Protein AF-A0A523ZR65-F1 (afdb_monomer_lite)

Foldseek 3Di:
DDDDDDDPDPPPPPPPCVVVVQQPDLCADPVLFHDCDGRSDHDPGVVSSVVSVVVVVVVVVVVVVVVVVVVVVVVDDPPDD

Structure (mmCIF, N/CA/C/O backbone):
data_AF-A0A523ZR65-F1
#
_entry.id   AF-A0A523ZR65-F1
#
loop_
_atom_site.group_PDB
_atom_site.id
_atom_site.type_symbol
_atom_site.label_atom_id
_atom_site.label_alt_id
_atom_site.label_comp_id
_atom_site.label_asym_id
_atom_site.label_entity_id
_atom_site.label_seq_id
_atom_site.pdbx_PDB_ins_code
_atom_site.Cartn_x
_atom_site.Cartn_y
_atom_site.Cartn_z
_atom_site.occupancy
_atom_site.B_iso_or_equiv
_atom_site.auth_seq_id
_atom_site.auth_comp_id
_atom_site.auth_asym_id
_atom_site.auth_atom_id
_atom_site.pdbx_PDB_model_num
ATOM 1 N N . MET A 1 1 ? 1.249 40.970 2.529 1.00 44.91 1 MET A N 1
ATOM 2 C CA . MET A 1 1 ? 2.348 40.494 1.660 1.00 44.91 1 MET A CA 1
ATOM 3 C C . MET A 1 1 ? 2.595 39.026 1.964 1.00 44.91 1 MET A C 1
ATOM 5 O O . MET A 1 1 ? 2.820 38.707 3.124 1.00 44.91 1 MET A O 1
ATOM 9 N N . ALA A 1 2 ? 2.472 38.132 0.981 1.00 62.38 2 ALA A N 1
ATOM 10 C CA . ALA A 1 2 ? 2.717 36.704 1.193 1.00 62.38 2 ALA A CA 1
ATOM 11 C C . ALA A 1 2 ? 4.226 36.445 1.352 1.00 62.38 2 ALA A C 1
ATOM 13 O O . ALA A 1 2 ? 5.019 36.888 0.526 1.00 62.38 2 ALA A O 1
ATOM 14 N N . SER A 1 3 ? 4.616 35.756 2.426 1.00 66.31 3 SER A N 1
ATOM 15 C CA . SER A 1 3 ? 6.002 35.352 2.682 1.00 66.31 3 SER A CA 1
ATOM 16 C C . SER A 1 3 ? 6.267 34.016 1.991 1.00 66.31 3 SER A C 1
ATOM 18 O O . SER A 1 3 ? 5.656 33.006 2.339 1.00 66.31 3 SER A O 1
ATOM 20 N N . ILE A 1 4 ? 7.156 34.014 0.999 1.00 78.56 4 ILE A N 1
ATOM 21 C CA . ILE A 1 4 ? 7.635 32.793 0.347 1.00 78.56 4 ILE A CA 1
ATOM 22 C C . ILE A 1 4 ? 8.758 32.232 1.219 1.00 78.56 4 ILE A C 1
ATOM 24 O O . ILE A 1 4 ? 9.771 32.894 1.435 1.00 78.56 4 ILE A O 1
ATOM 28 N N . ARG A 1 5 ? 8.551 31.028 1.759 1.00 80.50 5 ARG A N 1
ATOM 29 C CA . ARG A 1 5 ? 9.573 30.262 2.481 1.00 80.50 5 ARG A CA 1
ATOM 30 C C . ARG A 1 5 ? 9.974 29.062 1.640 1.00 80.50 5 ARG A C 1
ATOM 32 O O . ARG A 1 5 ? 9.121 28.279 1.227 1.00 80.50 5 ARG A O 1
ATOM 39 N N . GLU A 1 6 ? 11.270 28.921 1.418 1.00 80.00 6 GLU A N 1
ATOM 40 C CA . GLU A 1 6 ? 11.860 27.766 0.753 1.00 80.00 6 GLU A CA 1
ATOM 41 C C . GLU A 1 6 ? 11.721 26.563 1.685 1.00 80.00 6 GLU A C 1
ATOM 43 O O . GLU A 1 6 ? 12.192 26.587 2.823 1.00 80.00 6 GLU A O 1
ATOM 48 N N . VAL A 1 7 ? 11.032 25.517 1.237 1.00 78.88 7 VAL A N 1
ATOM 49 C CA . VAL A 1 7 ? 10.961 24.268 1.994 1.00 78.88 7 VAL A CA 1
ATOM 50 C C . VAL A 1 7 ? 12.143 23.418 1.535 1.00 78.88 7 VAL A C 1
ATOM 52 O O . VAL A 1 7 ? 12.109 22.937 0.399 1.00 78.88 7 VAL A O 1
ATOM 55 N N . PRO A 1 8 ? 13.194 23.220 2.356 1.00 73.12 8 PRO A N 1
ATOM 56 C CA . PRO A 1 8 ? 14.301 22.364 1.960 1.00 73.12 8 PRO A CA 1
ATOM 57 C C . PRO A 1 8 ? 13.754 20.957 1.716 1.00 73.12 8 PRO A C 1
ATOM 59 O O . PRO A 1 8 ? 13.098 20.365 2.582 1.00 73.12 8 PRO A O 1
ATOM 62 N N . SER A 1 9 ? 13.983 20.423 0.516 1.00 64.56 9 SER A N 1
ATOM 63 C CA . SER A 1 9 ? 13.581 19.064 0.172 1.00 64.56 9 SER A CA 1
ATOM 64 C C . SER A 1 9 ? 14.297 18.108 1.120 1.00 64.56 9 SER A C 1
ATOM 66 O O . SER A 1 9 ? 15.510 17.924 1.017 1.00 64.56 9 SER A O 1
ATOM 68 N N . LYS A 1 10 ? 13.558 17.522 2.072 1.00 65.12 10 LYS A N 1
ATOM 69 C CA . LYS A 1 10 ? 14.078 16.476 2.959 1.00 65.12 10 LYS A CA 1
ATOM 70 C C . LYS A 1 10 ? 14.815 15.455 2.099 1.00 65.12 10 LYS A C 1
ATOM 72 O O . LYS A 1 10 ? 14.218 14.916 1.167 1.00 65.12 10 LYS A O 1
ATOM 77 N N . VAL A 1 11 ? 16.088 15.213 2.412 1.00 59.91 11 VAL A N 1
ATOM 78 C CA . VAL A 1 11 ? 16.926 14.209 1.751 1.00 59.91 11 VAL A CA 1
ATOM 79 C C . VAL A 1 11 ? 16.199 12.870 1.860 1.00 59.91 11 VAL A C 1
ATOM 81 O O . VAL A 1 11 ? 16.191 12.228 2.911 1.00 59.91 11 VAL A O 1
ATOM 84 N N . ARG A 1 12 ? 15.489 12.479 0.797 1.00 62.16 12 ARG A N 1
ATOM 85 C CA . ARG A 1 12 ? 14.840 11.173 0.715 1.00 62.16 12 ARG A CA 1
ATOM 86 C C . ARG A 1 12 ? 15.977 10.179 0.591 1.00 62.16 12 ARG A C 1
ATOM 88 O O . ARG A 1 12 ? 16.656 10.152 -0.425 1.00 62.16 12 ARG A O 1
ATOM 95 N N . ARG A 1 13 ? 16.229 9.437 1.664 1.00 59.06 13 ARG A N 1
ATOM 96 C CA . ARG A 1 13 ? 17.249 8.392 1.761 1.00 59.06 13 ARG A CA 1
ATOM 97 C C . ARG A 1 13 ? 17.142 7.478 0.530 1.00 59.06 13 ARG A C 1
ATOM 99 O O . ARG A 1 13 ? 16.240 6.653 0.442 1.00 59.06 13 ARG A O 1
ATOM 106 N N . PHE A 1 14 ? 18.028 7.678 -0.445 1.00 55.84 14 PHE A N 1
ATOM 107 C CA . PHE A 1 14 ? 18.003 7.052 -1.777 1.00 55.84 14 PHE A CA 1
ATOM 108 C C . PHE A 1 14 ? 18.434 5.578 -1.764 1.00 55.84 14 PHE A C 1
ATOM 110 O O . PHE A 1 14 ? 18.718 5.002 -2.807 1.00 55.84 14 PHE A O 1
ATOM 117 N N . GLU A 1 15 ? 18.526 4.944 -0.596 1.00 57.28 15 GLU A N 1
ATOM 118 C CA . GLU A 1 15 ? 19.407 3.788 -0.452 1.00 57.28 15 GLU A CA 1
ATOM 119 C C . GLU A 1 15 ? 18.916 2.529 -1.186 1.00 57.28 15 GLU A C 1
ATOM 121 O O . GLU A 1 15 ? 19.763 1.715 -1.533 1.00 57.28 15 GLU A O 1
ATOM 126 N N . ARG A 1 16 ? 17.610 2.324 -1.460 1.00 56.97 16 ARG A N 1
ATOM 127 C CA . ARG A 1 16 ? 17.111 1.054 -2.062 1.00 56.97 16 ARG A CA 1
ATOM 128 C C . ARG A 1 16 ? 15.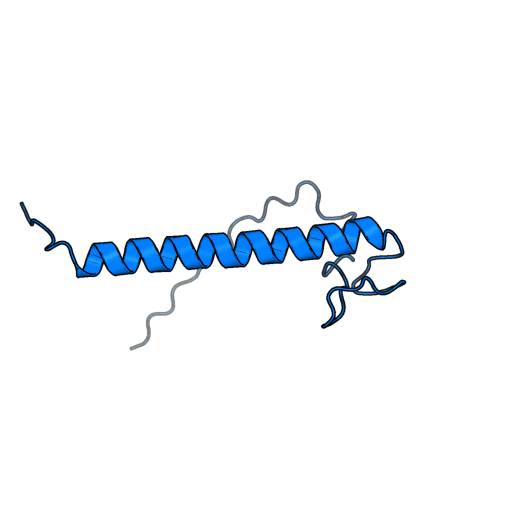800 1.152 -2.864 1.00 56.97 16 ARG A C 1
ATOM 130 O O . ARG A 1 16 ? 15.007 0.220 -2.858 1.00 56.97 16 ARG A O 1
ATOM 137 N N . ILE A 1 17 ? 15.518 2.275 -3.526 1.00 57.50 17 ILE A N 1
ATOM 138 C CA . ILE A 1 17 ? 14.246 2.444 -4.273 1.00 57.50 17 ILE A CA 1
ATOM 139 C C . ILE A 1 17 ? 14.398 2.098 -5.768 1.00 57.50 17 ILE A C 1
ATOM 141 O O . ILE A 1 17 ? 13.410 1.788 -6.424 1.00 57.50 17 ILE A O 1
ATOM 145 N N . GLY A 1 18 ? 15.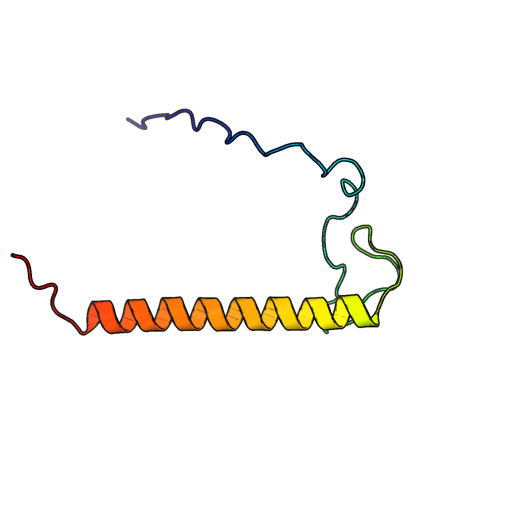626 2.068 -6.305 1.00 62.44 18 GLY A N 1
ATOM 146 C CA . GLY A 1 18 ? 15.894 1.907 -7.745 1.00 62.44 18 GLY A CA 1
ATOM 147 C C . GLY A 1 18 ? 15.199 0.706 -8.404 1.00 62.44 18 GLY A C 1
ATOM 148 O O . GLY A 1 18 ? 14.597 0.855 -9.466 1.00 62.44 18 GLY A O 1
ATOM 149 N N . ALA A 1 19 ? 15.200 -0.453 -7.738 1.00 67.75 19 ALA A N 1
ATOM 150 C CA . ALA A 1 19 ? 14.593 -1.683 -8.254 1.00 67.75 19 ALA A CA 1
ATOM 151 C C . ALA A 1 19 ? 13.054 -1.692 -8.215 1.00 67.75 19 ALA A C 1
ATOM 153 O O . ALA A 1 19 ? 12.439 -2.457 -8.945 1.00 67.75 19 ALA A O 1
ATOM 154 N N . HIS A 1 20 ? 12.424 -0.837 -7.406 1.00 72.75 20 HIS A N 1
ATOM 155 C CA . HIS A 1 20 ? 10.966 -0.779 -7.235 1.00 72.75 20 HIS A CA 1
ATOM 156 C C . HIS A 1 20 ? 10.364 0.532 -7.761 1.00 72.75 20 HIS A C 1
ATOM 158 O O . HIS A 1 20 ? 9.220 0.857 -7.462 1.00 72.75 20 HIS A O 1
ATOM 164 N N . THR A 1 21 ? 11.112 1.276 -8.581 1.00 73.44 21 THR A N 1
ATOM 165 C CA . THR A 1 21 ? 10.679 2.540 -9.211 1.00 73.44 21 THR A CA 1
ATOM 166 C C . THR A 1 21 ? 9.401 2.416 -10.043 1.00 73.44 21 THR A C 1
ATOM 168 O O . THR A 1 21 ? 8.686 3.399 -10.223 1.00 73.44 21 THR A O 1
ATOM 171 N N . HIS A 1 22 ? 9.098 1.218 -10.542 1.00 76.50 22 HIS A N 1
ATOM 172 C CA . HIS A 1 22 ? 7.922 0.930 -11.360 1.00 76.50 22 HIS A CA 1
ATOM 173 C C . HIS A 1 22 ? 6.665 0.586 -10.542 1.00 76.50 22 HIS A C 1
ATOM 175 O O . HIS A 1 22 ? 5.574 0.562 -11.109 1.00 76.50 22 HIS A O 1
ATOM 181 N N . ILE A 1 23 ? 6.791 0.344 -9.232 1.00 81.62 23 ILE A N 1
ATOM 182 C CA . ILE A 1 23 ? 5.668 -0.025 -8.363 1.00 81.62 23 ILE A CA 1
ATOM 183 C C . ILE A 1 23 ? 5.026 1.255 -7.827 1.00 81.62 23 ILE A C 1
ATOM 185 O O . ILE A 1 23 ? 5.613 1.960 -7.006 1.00 81.62 23 ILE A O 1
ATOM 189 N N . LYS A 1 24 ? 3.817 1.567 -8.302 1.00 80.19 24 LYS A N 1
ATOM 190 C CA . LYS A 1 24 ? 3.086 2.791 -7.917 1.00 80.19 24 LYS A CA 1
ATOM 191 C C . LYS A 1 24 ? 1.996 2.541 -6.877 1.00 80.19 24 LYS A C 1
ATOM 193 O O . LYS A 1 24 ? 1.561 3.481 -6.219 1.00 80.19 24 LYS A O 1
ATOM 198 N N . GLY A 1 25 ? 1.579 1.290 -6.704 1.00 83.44 25 GLY A N 1
ATOM 199 C CA . GLY A 1 25 ? 0.512 0.922 -5.784 1.00 83.44 25 GLY A CA 1
ATOM 200 C C . GLY A 1 25 ? 0.304 -0.585 -5.697 1.00 83.44 25 GLY A C 1
ATOM 201 O O . GLY A 1 25 ? 0.945 -1.361 -6.401 1.00 83.44 25 GLY A O 1
ATOM 202 N N . LEU A 1 26 ? -0.620 -0.991 -4.823 1.00 81.44 26 LEU A N 1
ATOM 203 C CA . LEU A 1 26 ? -0.996 -2.395 -4.620 1.00 81.44 26 LEU A CA 1
ATOM 204 C C . LEU A 1 26 ? -1.827 -2.966 -5.782 1.00 81.44 26 LEU A C 1
ATOM 206 O O . LEU A 1 26 ? -2.036 -4.176 -5.839 1.00 81.44 26 LEU A O 1
ATOM 210 N N . GLY A 1 27 ? -2.314 -2.129 -6.707 1.00 81.94 27 GLY A N 1
ATOM 211 C CA . GLY A 1 27 ? -3.115 -2.525 -7.869 1.00 81.94 27 GLY A CA 1
ATOM 212 C C . GLY A 1 27 ? -4.384 -3.306 -7.513 1.00 81.94 27 GLY A C 1
ATOM 213 O O . GLY A 1 27 ? -4.722 -4.293 -8.169 1.00 81.94 27 GLY A O 1
ATOM 214 N N . LEU A 1 28 ? -5.053 -2.882 -6.447 1.00 81.88 28 LEU A N 1
ATOM 215 C CA . LEU A 1 28 ? -6.351 -3.409 -6.045 1.00 81.88 28 LEU A CA 1
ATOM 216 C C . LEU A 1 28 ? -7.460 -2.709 -6.831 1.00 81.88 28 LEU A C 1
ATOM 218 O O . LEU A 1 28 ? -7.283 -1.599 -7.346 1.00 81.88 28 LEU A O 1
ATOM 222 N N . ASP A 1 29 ? -8.590 -3.384 -6.966 1.00 80.31 29 ASP A N 1
ATOM 223 C CA . ASP A 1 29 ? -9.817 -2.786 -7.481 1.00 80.31 29 ASP A CA 1
ATOM 224 C C . ASP A 1 29 ? -10.714 -2.271 -6.349 1.00 80.31 29 ASP A C 1
ATOM 226 O O . ASP A 1 29 ? -10.422 -2.489 -5.171 1.00 80.31 29 ASP A O 1
ATOM 230 N N . GLU A 1 30 ? -11.815 -1.599 -6.683 1.00 76.75 30 GLU A N 1
ATOM 231 C CA . GLU A 1 30 ? -12.746 -1.023 -5.694 1.00 76.75 30 GLU A CA 1
ATOM 232 C C . GLU A 1 30 ? -13.328 -2.090 -4.749 1.00 76.75 30 GLU A C 1
ATOM 234 O O . GLU A 1 30 ? -13.517 -1.858 -3.555 1.00 76.75 30 GLU A O 1
ATOM 239 N N . ASN A 1 31 ? -13.472 -3.316 -5.255 1.00 76.94 31 ASN A N 1
ATOM 240 C CA . ASN A 1 31 ? -13.910 -4.484 -4.491 1.00 76.94 31 ASN A CA 1
ATOM 241 C C . ASN A 1 31 ? -12.793 -5.133 -3.650 1.00 76.94 31 ASN A C 1
ATOM 243 O O . ASN A 1 31 ? -12.987 -6.207 -3.097 1.00 76.94 31 ASN A O 1
ATOM 247 N N . SER A 1 32 ? -11.621 -4.497 -3.527 1.00 72.25 32 SER A N 1
ATOM 248 C CA . SER A 1 32 ? -10.422 -5.020 -2.836 1.00 72.25 32 SER A CA 1
ATOM 249 C C . SER A 1 32 ? -9.824 -6.298 -3.429 1.00 72.25 32 SER A C 1
ATOM 251 O O . SER A 1 32 ? -8.967 -6.908 -2.798 1.00 72.25 32 SER A O 1
ATOM 253 N N . ASN A 1 33 ? -10.221 -6.673 -4.644 1.00 77.62 33 ASN A N 1
ATOM 254 C CA . ASN A 1 33 ? -9.661 -7.820 -5.352 1.00 77.62 33 ASN A CA 1
ATOM 255 C C . ASN A 1 33 ? -8.380 -7.418 -6.089 1.00 77.62 33 ASN A C 1
ATOM 257 O O . ASN A 1 33 ? -8.275 -6.303 -6.618 1.00 77.62 33 ASN A O 1
ATOM 261 N N . ALA A 1 34 ? -7.405 -8.323 -6.147 1.00 80.62 34 ALA A N 1
ATO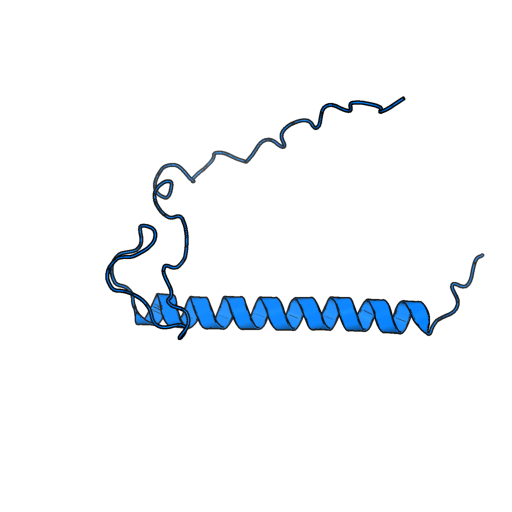M 262 C CA . ALA A 1 34 ? -6.166 -8.074 -6.872 1.00 80.62 34 ALA A CA 1
ATOM 263 C C . ALA A 1 34 ? -6.347 -8.306 -8.377 1.00 80.62 34 ALA A C 1
ATOM 265 O O . ALA A 1 34 ? -6.744 -9.380 -8.822 1.00 80.62 34 ALA A O 1
ATOM 266 N N . VAL A 1 35 ? -5.997 -7.304 -9.186 1.00 80.62 35 VAL A N 1
ATOM 267 C CA . VAL A 1 35 ? -5.984 -7.448 -10.648 1.00 80.62 35 VAL A CA 1
ATOM 268 C C . VAL A 1 35 ? -4.655 -8.064 -11.083 1.00 80.62 35 VAL A C 1
ATOM 270 O O . VAL A 1 35 ? -3.589 -7.616 -10.646 1.00 80.62 35 VAL A O 1
ATOM 273 N N . LYS A 1 36 ? -4.711 -9.062 -11.976 1.00 75.56 36 LYS A N 1
ATOM 274 C CA . LYS A 1 36 ? -3.550 -9.839 -12.461 1.00 75.56 36 LYS A CA 1
ATOM 275 C C . LYS A 1 36 ? -2.337 -8.989 -12.844 1.00 75.56 36 LYS A C 1
ATOM 277 O O . LYS A 1 36 ? -1.215 -9.366 -12.514 1.00 75.56 36 LYS A O 1
ATOM 282 N N . ILE A 1 37 ? -2.555 -7.853 -13.510 1.00 77.56 37 ILE A N 1
ATOM 283 C CA . ILE A 1 37 ? -1.518 -6.877 -13.871 1.00 77.56 37 ILE A CA 1
ATOM 284 C C . ILE A 1 37 ? -2.082 -5.476 -13.618 1.00 77.56 37 ILE A C 1
ATOM 286 O O . ILE A 1 37 ? -3.001 -5.057 -14.321 1.00 77.56 37 ILE A O 1
ATOM 290 N N . LYS A 1 38 ? -1.571 -4.761 -12.607 1.00 79.00 38 LYS A N 1
ATOM 291 C CA . LYS A 1 38 ? -1.983 -3.376 -12.289 1.00 79.00 38 LYS A CA 1
ATOM 292 C C . LYS A 1 38 ? -0.910 -2.679 -11.442 1.00 79.00 38 LYS A C 1
ATOM 294 O O . LYS A 1 38 ? -0.263 -3.325 -10.625 1.00 79.00 38 LYS A O 1
ATOM 299 N N . ASP A 1 39 ? -0.703 -1.377 -11.656 1.00 75.50 39 ASP A N 1
ATOM 300 C CA . ASP A 1 39 ? 0.228 -0.504 -10.904 1.00 75.50 39 ASP A CA 1
ATOM 301 C C . ASP A 1 39 ? 1.685 -0.991 -10.768 1.00 75.50 39 ASP A C 1
ATOM 303 O O . ASP A 1 39 ? 2.389 -0.652 -9.813 1.00 75.50 39 ASP A O 1
ATOM 307 N N . GLY A 1 40 ? 2.155 -1.769 -11.748 1.00 79.94 40 GLY A N 1
ATOM 308 C CA . GLY A 1 40 ? 3.504 -2.341 -11.755 1.00 79.94 40 GLY A CA 1
ATOM 309 C C . GLY A 1 40 ? 3.639 -3.640 -10.957 1.00 79.94 40 GLY A C 1
ATOM 310 O O . GLY A 1 40 ? 4.726 -4.208 -10.923 1.00 79.94 40 GLY A O 1
ATOM 311 N N . MET A 1 41 ? 2.550 -4.138 -10.358 1.00 81.25 41 MET A N 1
ATOM 312 C CA . MET A 1 41 ? 2.481 -5.464 -9.746 1.00 81.25 41 MET A CA 1
ATOM 313 C C . MET A 1 41 ? 1.897 -6.493 -10.721 1.00 81.25 41 MET A C 1
ATOM 315 O O . MET A 1 41 ? 0.896 -6.238 -11.398 1.00 81.25 41 MET A O 1
ATOM 319 N N . VAL A 1 42 ? 2.507 -7.680 -10.753 1.00 83.12 42 VAL A N 1
ATOM 320 C CA . VAL A 1 42 ? 2.063 -8.833 -11.548 1.00 83.12 42 VAL A CA 1
ATOM 321 C C . VAL A 1 42 ? 1.875 -10.029 -10.619 1.00 83.12 42 VAL A C 1
ATOM 323 O O . VAL A 1 42 ? 2.792 -10.409 -9.892 1.00 83.12 42 VAL A O 1
ATOM 326 N N . GLY A 1 43 ? 0.686 -10.630 -10.638 1.00 83.06 43 GLY A N 1
ATOM 327 C CA . GLY A 1 43 ? 0.364 -11.797 -9.814 1.00 83.06 43 GLY A CA 1
ATOM 328 C C . GLY A 1 43 ? 0.280 -11.495 -8.313 1.00 83.06 43 GLY A C 1
ATOM 329 O O . GLY A 1 43 ? -0.150 -10.412 -7.912 1.00 83.06 43 GLY A O 1
ATOM 330 N N . GLN A 1 44 ? 0.642 -12.495 -7.495 1.00 83.31 44 GLN A N 1
ATOM 331 C CA . GLN A 1 44 ? 0.551 -12.487 -6.024 1.00 83.31 44 GLN A CA 1
ATOM 332 C C . GLN A 1 44 ? -0.801 -11.990 -5.483 1.00 83.31 44 GLN A C 1
ATOM 334 O O . GLN A 1 44 ? -0.863 -11.221 -4.526 1.00 83.31 44 GLN A O 1
ATOM 339 N N . GLU A 1 45 ? -1.891 -12.456 -6.094 1.00 85.00 45 GLU A N 1
ATOM 340 C CA . GLU A 1 45 ? -3.253 -11.970 -5.843 1.00 85.00 45 GLU A CA 1
ATOM 341 C C . GLU A 1 45 ? -3.625 -12.034 -4.352 1.00 85.00 45 GLU A C 1
ATOM 343 O O . GLU A 1 45 ? -3.913 -11.007 -3.743 1.00 85.00 45 GLU A O 1
ATOM 348 N N . LYS A 1 46 ? -3.450 -13.202 -3.719 1.00 85.00 46 LYS A N 1
ATOM 349 C CA . LYS A 1 46 ? -3.754 -13.409 -2.290 1.00 85.00 46 LYS A CA 1
ATOM 350 C C . LYS A 1 46 ? -2.963 -12.493 -1.348 1.00 85.00 46 LYS A C 1
ATOM 352 O O . LYS A 1 46 ? -3.495 -12.017 -0.351 1.00 85.00 46 LYS A O 1
ATOM 357 N N . ALA A 1 47 ? -1.683 -12.255 -1.640 1.00 87.56 47 ALA A N 1
ATOM 358 C CA . ALA A 1 47 ? -0.842 -11.400 -0.800 1.00 87.56 47 ALA A CA 1
ATOM 359 C C . ALA A 1 47 ? -1.241 -9.924 -0.934 1.00 87.56 47 ALA A C 1
ATOM 361 O O . ALA A 1 47 ? -1.222 -9.181 0.047 1.00 87.56 47 ALA A O 1
ATOM 362 N N . ARG A 1 48 ? -1.640 -9.508 -2.139 1.00 86.81 48 ARG A N 1
ATOM 363 C CA . ARG A 1 48 ? -2.105 -8.146 -2.419 1.00 86.81 48 ARG A CA 1
ATOM 364 C C . ARG A 1 48 ? -3.458 -7.871 -1.777 1.00 86.81 48 ARG A C 1
ATOM 366 O O . ARG A 1 48 ? -3.629 -6.808 -1.189 1.00 86.81 48 ARG A O 1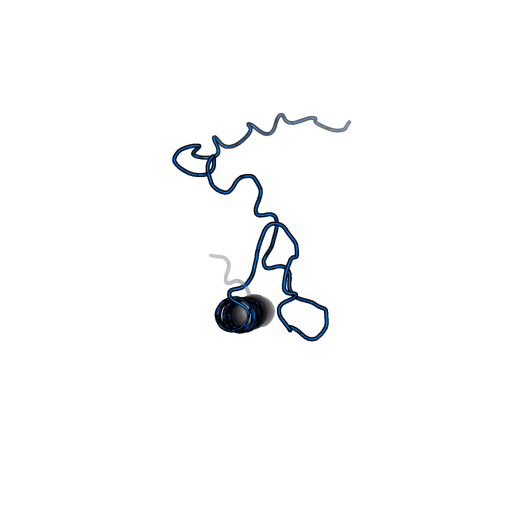
ATOM 373 N N . GLU A 1 49 ? -4.375 -8.831 -1.823 1.00 85.50 49 GLU A N 1
ATOM 374 C CA . GLU A 1 49 ? -5.669 -8.751 -1.133 1.00 85.50 49 GLU A CA 1
ATOM 375 C C . GLU A 1 49 ? -5.486 -8.620 0.384 1.00 85.50 49 GLU A C 1
ATOM 377 O O . GLU A 1 49 ? -6.038 -7.708 1.003 1.00 85.50 49 GLU A O 1
ATOM 382 N N . ALA A 1 50 ? -4.623 -9.454 0.975 1.00 88.31 50 ALA A N 1
ATOM 383 C CA . ALA A 1 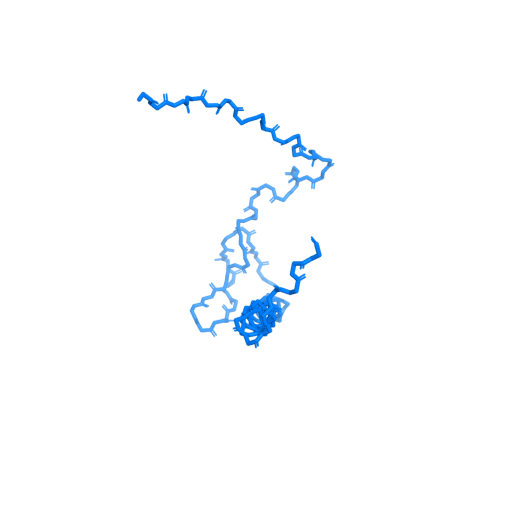50 ? -4.281 -9.358 2.393 1.00 88.31 50 ALA A CA 1
ATOM 384 C C . ALA A 1 50 ? -3.645 -8.000 2.746 1.00 88.31 50 ALA A C 1
ATOM 386 O O . ALA A 1 50 ? -4.007 -7.386 3.749 1.00 88.31 50 ALA A O 1
ATOM 387 N N . ALA A 1 51 ? -2.741 -7.489 1.905 1.00 87.69 51 ALA A N 1
ATOM 388 C CA . ALA A 1 51 ? -2.150 -6.166 2.094 1.00 87.69 51 ALA A CA 1
ATOM 389 C C . ALA A 1 51 ? -3.199 -5.042 2.016 1.00 87.69 51 ALA A C 1
ATOM 391 O O . ALA A 1 51 ? -3.139 -4.098 2.803 1.00 87.69 51 ALA A O 1
ATOM 392 N N . GLY A 1 52 ? -4.187 -5.159 1.125 1.00 87.31 52 GLY A N 1
ATOM 393 C CA . GLY A 1 52 ? -5.319 -4.234 1.042 1.00 87.31 52 GLY A CA 1
ATOM 394 C C . GLY A 1 52 ? -6.139 -4.174 2.328 1.00 87.31 52 GLY A C 1
ATOM 395 O O . GLY A 1 52 ? -6.465 -3.084 2.803 1.00 87.31 52 GLY A O 1
ATOM 396 N N . LEU A 1 53 ? -6.417 -5.334 2.927 1.00 87.94 53 LEU A N 1
ATOM 397 C CA . LEU A 1 53 ? -7.095 -5.424 4.222 1.00 87.94 53 LEU A CA 1
ATOM 398 C C . LEU A 1 53 ? -6.275 -4.764 5.336 1.00 87.94 53 LEU A C 1
ATOM 400 O O . LEU A 1 53 ? -6.813 -3.962 6.096 1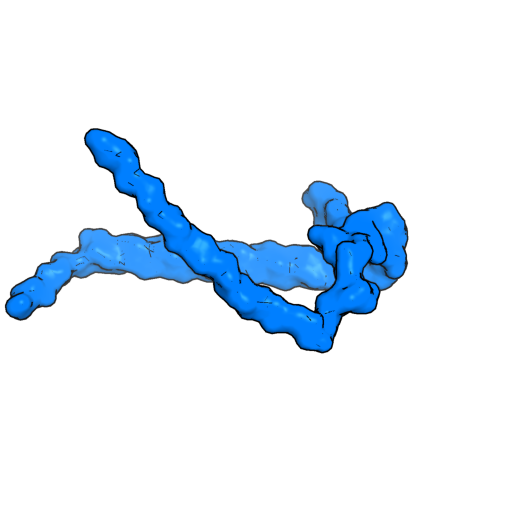.00 87.94 53 LEU A O 1
ATOM 404 N N . ILE A 1 54 ? -4.968 -5.028 5.395 1.00 88.50 54 ILE A N 1
ATOM 405 C CA . ILE A 1 54 ? -4.079 -4.430 6.402 1.00 88.50 54 ILE A CA 1
ATOM 406 C C . ILE A 1 54 ? -4.066 -2.899 6.288 1.00 88.50 54 ILE A C 1
ATOM 408 O O . ILE A 1 54 ? -4.153 -2.207 7.301 1.00 88.50 54 ILE A O 1
ATOM 412 N N . VAL A 1 55 ? -4.003 -2.352 5.070 1.00 88.88 55 VAL A N 1
ATOM 413 C CA . VAL A 1 55 ? -4.039 -0.895 4.857 1.00 88.88 55 VAL A CA 1
ATOM 414 C C . VAL A 1 55 ? -5.353 -0.295 5.365 1.00 88.88 55 VAL A C 1
ATOM 416 O O . VAL A 1 55 ? -5.316 0.722 6.061 1.00 88.88 55 VAL A O 1
ATOM 419 N N . LYS A 1 56 ? -6.496 -0.940 5.090 1.00 87.94 56 LYS A N 1
ATOM 420 C CA . LYS A 1 56 ? -7.804 -0.503 5.609 1.00 87.94 56 LYS A CA 1
ATOM 421 C C . LYS A 1 56 ? -7.838 -0.513 7.136 1.00 87.94 56 LYS A C 1
ATOM 423 O O . LYS A 1 56 ? -8.192 0.497 7.738 1.00 87.94 56 LYS A O 1
ATOM 428 N N . MET A 1 57 ? -7.375 -1.599 7.757 1.00 88.81 57 MET A N 1
ATOM 429 C CA . MET A 1 57 ? -7.314 -1.718 9.217 1.00 88.81 57 MET A CA 1
ATOM 430 C C . MET A 1 57 ? -6.461 -0.613 9.851 1.00 88.81 57 MET A C 1
ATOM 432 O O . MET A 1 57 ? -6.858 -0.020 10.851 1.00 88.81 57 MET A O 1
ATOM 436 N N . ILE A 1 58 ? -5.300 -0.305 9.266 1.00 90.25 58 ILE A N 1
ATOM 437 C CA . ILE A 1 58 ? -4.426 0.768 9.763 1.00 90.25 58 ILE A CA 1
ATOM 438 C C . ILE A 1 58 ? -5.111 2.130 9.624 1.00 90.25 58 ILE A C 1
ATOM 440 O O . ILE A 1 58 ? -5.015 2.962 10.528 1.00 90.25 58 ILE A O 1
ATOM 444 N N . GLN A 1 59 ? -5.801 2.371 8.509 1.00 86.75 59 GLN A N 1
ATOM 445 C CA . GLN A 1 59 ? -6.477 3.640 8.263 1.00 86.75 59 GLN A CA 1
ATOM 446 C C . GLN A 1 59 ? -7.627 3.874 9.248 1.00 86.75 59 GLN A C 1
ATOM 448 O O . GLN A 1 59 ? -7.722 4.958 9.827 1.00 86.75 59 GLN A O 1
ATOM 453 N N . GLU A 1 60 ? -8.443 2.852 9.495 1.00 87.94 60 GLU A N 1
ATOM 454 C CA . GLU A 1 60 ? -9.521 2.894 10.485 1.00 87.94 60 GLU A CA 1
ATOM 455 C C . GLU A 1 60 ? -8.973 3.073 11.904 1.00 87.94 60 GLU A C 1
ATOM 457 O O . GLU A 1 60 ? -9.411 3.969 12.628 1.00 87.94 60 GLU A O 1
ATOM 462 N N . ALA A 1 61 ? -7.958 2.290 12.285 1.00 82.12 61 ALA A N 1
ATOM 463 C CA . ALA A 1 61 ? -7.342 2.375 13.606 1.00 82.12 61 ALA A CA 1
ATOM 464 C C . ALA A 1 61 ? -6.736 3.761 13.871 1.00 82.12 61 ALA A C 1
ATOM 466 O O . ALA A 1 61 ? -6.933 4.339 14.942 1.00 82.12 61 ALA A O 1
ATOM 467 N N . CYS A 1 62 ? -6.026 4.322 12.890 1.00 75.75 62 CYS A N 1
ATOM 468 C CA . CYS A 1 62 ? -5.413 5.640 13.018 1.00 75.75 62 CYS A CA 1
ATOM 469 C C . CYS A 1 62 ? -6.476 6.748 13.090 1.00 75.75 62 CYS A C 1
ATOM 471 O O . CYS A 1 62 ? -6.363 7.663 13.909 1.00 75.75 62 CYS A O 1
ATOM 473 N N . MET A 1 63 ? -7.549 6.643 12.298 1.00 79.06 63 MET A N 1
ATOM 474 C CA . MET A 1 63 ? -8.650 7.604 12.343 1.00 79.06 63 MET A CA 1
ATOM 475 C C . MET A 1 63 ? -9.351 7.596 13.705 1.00 79.06 63 MET A C 1
ATOM 477 O O . MET A 1 63 ? -9.548 8.664 14.287 1.00 79.06 63 MET A O 1
ATOM 481 N N . LEU A 1 64 ? -9.632 6.409 14.251 1.00 74.38 64 LEU A N 1
ATOM 482 C CA . LEU A 1 64 ? -10.247 6.246 15.571 1.00 74.38 64 LEU A CA 1
ATOM 483 C C . LEU A 1 64 ? -9.395 6.868 16.687 1.00 74.38 64 LEU A C 1
ATOM 485 O O . LEU A 1 64 ? -9.919 7.586 17.542 1.00 74.38 64 LEU A O 1
ATOM 489 N N . LEU A 1 65 ? -8.075 6.670 16.648 1.00 74.81 65 LEU A N 1
ATOM 490 C CA . LEU A 1 65 ? -7.143 7.224 17.637 1.00 74.81 65 LEU A CA 1
ATOM 491 C C . LEU A 1 65 ? -7.098 8.760 17.606 1.00 74.81 65 LEU A C 1
ATOM 493 O O . LEU A 1 65 ? -7.094 9.415 18.655 1.00 74.81 65 LEU A O 1
ATOM 497 N N . ILE A 1 66 ? -7.121 9.354 16.411 1.00 75.81 66 ILE A N 1
ATOM 498 C CA . ILE A 1 66 ? -7.139 10.814 16.238 1.00 75.81 66 ILE A CA 1
ATOM 499 C C . ILE A 1 66 ? -8.483 11.395 16.692 1.00 75.81 66 ILE A C 1
ATOM 501 O O . ILE A 1 66 ? -8.514 12.442 17.343 1.00 75.81 66 ILE A O 1
ATOM 505 N N . THR A 1 67 ? -9.599 10.728 16.388 1.00 72.69 67 THR A N 1
ATOM 506 C CA . THR A 1 67 ? -10.919 11.174 16.855 1.00 72.69 67 THR A CA 1
ATOM 507 C C . THR A 1 67 ? -11.041 11.078 18.370 1.00 72.69 67 THR A C 1
ATOM 509 O O . THR A 1 67 ? -11.521 12.016 18.999 1.00 72.69 67 THR A O 1
ATOM 512 N N . PHE A 1 68 ? -10.527 10.006 18.973 1.00 76.62 68 PHE A N 1
ATOM 513 C CA . PHE A 1 68 ? -10.587 9.792 20.415 1.00 76.62 68 PHE A CA 1
ATOM 514 C C . PHE A 1 68 ? -9.779 10.846 21.181 1.00 76.62 68 PHE A C 1
ATOM 516 O O . PHE A 1 68 ? -10.284 11.484 22.105 1.00 76.62 68 PHE A O 1
ATOM 523 N N . THR A 1 69 ? -8.544 11.101 20.744 1.00 71.06 69 THR A N 1
ATOM 524 C CA . THR A 1 69 ? -7.676 12.126 21.345 1.00 71.06 69 THR A CA 1
ATOM 525 C C . THR A 1 69 ? -8.225 13.543 21.156 1.00 71.06 69 THR A C 1
ATOM 527 O O . THR A 1 69 ? -8.143 14.356 22.081 1.00 71.06 69 THR A O 1
ATOM 530 N N . ARG A 1 70 ? -8.854 13.845 20.010 1.00 70.81 70 ARG A N 1
ATOM 531 C CA . ARG A 1 70 ? -9.562 15.119 19.804 1.00 70.81 70 ARG A CA 1
ATOM 532 C C . ARG A 1 70 ? -10.779 15.269 20.713 1.00 70.81 70 ARG A C 1
ATOM 534 O O . ARG A 1 70 ? -10.925 16.328 21.313 1.00 70.81 70 ARG A O 1
ATOM 541 N N . SER A 1 71 ? -11.608 14.239 20.862 1.00 67.12 71 SER A N 1
ATOM 542 C CA . SER A 1 71 ? -12.773 14.279 21.755 1.00 67.12 71 SER A CA 1
ATOM 543 C C . SER A 1 71 ? -12.373 14.466 23.222 1.00 67.12 71 SER A C 1
ATOM 545 O O . SER A 1 71 ? -12.976 15.280 23.916 1.00 67.12 71 SER A O 1
ATOM 547 N N . ILE A 1 72 ? -11.309 13.801 23.683 1.00 69.75 72 ILE A N 1
ATOM 548 C CA . ILE A 1 72 ? -10.782 13.974 25.048 1.00 69.75 72 ILE A CA 1
ATOM 549 C C . ILE A 1 72 ? -10.215 15.384 25.261 1.00 69.75 72 ILE A C 1
ATOM 551 O O . ILE A 1 72 ? -10.456 15.990 26.303 1.00 69.75 72 ILE A O 1
ATOM 555 N N . SER A 1 73 ? -9.511 15.943 24.270 1.00 64.06 73 SER A N 1
ATOM 556 C CA . SER A 1 73 ? -8.972 17.309 24.352 1.00 64.06 73 SER A CA 1
ATOM 557 C C . SER A 1 73 ? -10.052 18.395 24.415 1.00 64.06 73 SER A C 1
ATOM 559 O O . SER A 1 73 ? -9.736 19.505 24.838 1.00 64.06 73 SER A O 1
ATOM 561 N N . VAL A 1 74 ? -11.274 18.127 23.948 1.00 65.69 74 VAL A N 1
ATOM 562 C CA . VAL A 1 74 ? -12.405 19.068 24.051 1.00 65.69 74 VAL A CA 1
ATOM 563 C C . VAL A 1 74 ? -13.116 18.926 25.401 1.00 65.69 74 VAL A C 1
ATOM 565 O O . VAL A 1 74 ? -13.678 19.897 25.897 1.00 65.69 74 VAL A O 1
ATOM 568 N N . LEU A 1 75 ? -13.067 17.738 26.014 1.00 63.97 75 LEU A N 1
ATOM 569 C CA . LEU A 1 75 ? -13.720 17.460 27.294 1.00 63.97 75 LEU A CA 1
ATOM 570 C C . LEU A 1 75 ? -12.875 17.868 28.514 1.00 63.97 75 LEU A C 1
ATOM 572 O O . LEU A 1 75 ? -13.428 18.174 29.567 1.00 63.97 75 LEU A O 1
ATOM 576 N N . LEU A 1 76 ? -11.544 17.866 28.393 1.00 61.66 76 LEU A N 1
ATOM 577 C CA . LEU A 1 76 ? -10.641 18.270 29.470 1.00 61.66 76 LEU A CA 1
ATOM 578 C C . LEU A 1 76 ? -10.264 19.753 29.328 1.00 61.66 76 LEU A C 1
ATOM 580 O O . LEU A 1 76 ? -9.602 20.110 28.348 1.00 61.66 76 LEU A O 1
ATOM 584 N N . PRO A 1 77 ? -10.619 20.627 30.292 1.00 61.09 77 PRO A N 1
ATOM 585 C CA . PRO A 1 77 ? -10.098 21.984 30.307 1.00 61.09 77 PRO A CA 1
ATOM 586 C C . PRO A 1 77 ? -8.575 21.909 30.411 1.00 61.09 77 PRO A C 1
ATOM 588 O O . PRO A 1 77 ? -8.029 21.214 31.270 1.00 61.09 77 PRO A O 1
ATOM 591 N N . ARG A 1 78 ? -7.873 22.604 29.510 1.00 61.28 78 ARG A N 1
ATOM 592 C CA . ARG A 1 78 ? -6.422 22.749 29.616 1.00 61.28 78 ARG A CA 1
ATOM 593 C C . ARG A 1 78 ? -6.125 23.479 30.918 1.00 61.28 78 ARG A C 1
ATOM 595 O O . ARG A 1 78 ? -6.382 24.673 31.025 1.00 61.28 78 ARG A O 1
ATOM 602 N N . VAL A 1 79 ? -5.620 22.747 31.904 1.00 57.84 79 VAL A N 1
ATOM 603 C CA . VAL A 1 79 ? -5.073 23.328 33.127 1.00 57.84 79 VAL A CA 1
ATOM 604 C C . VAL A 1 79 ? -3.798 24.059 32.714 1.00 57.84 79 VAL A C 1
ATOM 606 O O . VAL A 1 79 ? -2.755 23.442 32.504 1.00 57.84 79 VAL A O 1
ATOM 609 N N . SER A 1 80 ? -3.925 25.365 32.486 1.00 55.44 80 SER A N 1
ATOM 610 C CA . SER A 1 80 ? -2.789 26.272 32.360 1.00 55.44 80 SER A CA 1
ATOM 611 C C . SER A 1 80 ? -2.181 26.453 33.749 1.00 55.44 80 SER A C 1
ATOM 613 O O . SER A 1 80 ? -2.874 26.918 34.653 1.00 55.44 80 SER A O 1
ATOM 615 N N . TYR A 1 81 ? -0.919 26.056 33.903 1.00 53.38 81 TYR A N 1
ATOM 616 C CA . TYR A 1 81 ? -0.049 26.526 34.983 1.00 53.38 81 TYR A CA 1
ATOM 617 C C . TYR A 1 81 ? 0.646 27.817 34.555 1.00 53.38 81 TYR A C 1
ATOM 619 O O . TYR A 1 81 ? 0.932 27.943 33.340 1.00 53.38 81 TYR A O 1
#

pLDDT: mean 74.62, std 10.57, range [44.91, 90.25]

Secondary structure (DSSP, 8-state):
--------------TT-GGGTT--S--B-TTSPBPSEETTEES-HHHHHHHHHHHHHHHHHHHHHHHHHHHHHHHS-----

Radius of gyration: 20.48 Å; chains: 1; bounding box: 33×54×49 Å

Sequence (81 aa):
MASIREVPSKVRRFERIGAHTHIKGLGLDENSNAVKIKDGMVGQEKAREAAGLIVKMIQEACMLLITFTRSISVLLPRVSY